Protein AF-A0A7J4BBS3-F1 (afdb_monomer_lite)

pLDDT: mean 87.73, std 6.18, range [53.75, 95.0]

Radius of gyration: 16.07 Å; chains: 1; bounding box: 45×28×46 Å

Foldseek 3Di:
DAAPADPVLLVDPDHDPVVVVCCVVVVADPQRSVVSNVLSVVCVVVVLSVPWAWDHWDDDDQEIETETEPPRVCSCCDDVSPNVVVVCVVVVHHYFYHYPPDDPQVVCCRVVVDGDPDDDWDADPVRDID

Sequence (130 aa):
MNAPICEVCLKSDILCSGCKAKLDEGKISEADVKVSRYLYSLSEKIQSLKNAKIVKVVELADTMVILVGKGSAPIVIGKGANVLKSLSKNFGKNIKIIEEGSDIVKVAESILSVKPIAVNILYRKDGETY

Secondary structure (DSSP, 8-state):
-B-SS-HHHHH-SS--HHHHHHHHTTSS-HHHHHHHHHHHHHHHH-GGGGG-BEEEEEE-SSEEEEEE-TT-HHHHH-GGGHHHHHHHHHHTSEEEEEETT--HHHHHHHHHSS--S---PPBPTTS-B-

Structure (mmCIF, N/CA/C/O backbone):
data_AF-A0A7J4BBS3-F1
#
_entry.id   AF-A0A7J4BBS3-F1
#
loop_
_atom_site.group_PDB
_atom_site.id
_atom_site.type_symbol
_atom_site.label_atom_id
_atom_site.label_alt_id
_atom_site.label_comp_id
_atom_site.label_asym_id
_atom_site.label_entity_id
_atom_site.label_seq_id
_atom_site.pdbx_PDB_ins_code
_atom_site.Cartn_x
_atom_site.Cartn_y
_atom_site.Cartn_z
_atom_site.occupancy
_atom_site.B_iso_or_equiv
_atom_site.auth_seq_id
_atom_site.auth_comp_id
_atom_site.auth_asym_id
_atom_site.auth_atom_id
_atom_site.pdbx_PDB_model_num
ATOM 1 N N . MET A 1 1 ? -7.996 11.436 2.400 1.00 84.19 1 MET A N 1
ATOM 2 C CA . MET A 1 1 ? -7.087 10.352 1.972 1.00 84.19 1 MET A CA 1
ATOM 3 C C . MET A 1 1 ? -7.161 10.307 0.467 1.00 84.19 1 MET A C 1
ATOM 5 O O . MET A 1 1 ? -8.268 10.386 -0.048 1.00 84.19 1 MET A O 1
ATOM 9 N N . ASN A 1 2 ? -6.028 10.238 -0.223 1.00 87.94 2 ASN A N 1
ATOM 10 C CA . ASN A 1 2 ? -6.016 10.113 -1.678 1.00 87.94 2 ASN A CA 1
ATOM 11 C C . ASN A 1 2 ? -5.764 8.644 -2.038 1.00 87.94 2 ASN A C 1
ATOM 13 O O . ASN A 1 2 ? -4.841 8.040 -1.495 1.00 87.94 2 ASN A O 1
ATOM 17 N N . ALA A 1 3 ? -6.612 8.063 -2.880 1.00 89.75 3 ALA A N 1
ATOM 18 C CA . ALA A 1 3 ? -6.579 6.649 -3.226 1.00 89.75 3 ALA A CA 1
ATOM 19 C C . ALA A 1 3 ? -6.872 6.446 -4.724 1.00 89.75 3 ALA A C 1
ATOM 21 O O . ALA A 1 3 ? -7.431 7.339 -5.364 1.00 89.75 3 ALA A O 1
ATOM 22 N N . PRO A 1 4 ? -6.571 5.260 -5.283 1.00 84.56 4 PRO A N 1
ATOM 23 C CA . PRO A 1 4 ? -6.843 4.940 -6.689 1.00 84.56 4 PRO A CA 1
ATOM 24 C C . PRO A 1 4 ? -8.338 4.966 -7.072 1.00 84.56 4 PRO A C 1
ATOM 26 O O . PRO A 1 4 ? -8.683 5.066 -8.253 1.00 84.56 4 PRO A O 1
ATOM 29 N N . ILE A 1 5 ? -9.235 4.898 -6.081 1.00 88.69 5 ILE A N 1
ATOM 30 C CA . ILE A 1 5 ? -10.695 4.974 -6.238 1.00 88.69 5 ILE A CA 1
ATOM 31 C C . ILE A 1 5 ? -11.266 6.296 -5.709 1.00 88.69 5 ILE A C 1
ATOM 33 O O . ILE A 1 5 ? -10.684 6.934 -4.834 1.00 88.69 5 ILE A O 1
ATOM 37 N N . CYS A 1 6 ? -12.422 6.714 -6.235 1.00 86.25 6 CYS A N 1
ATOM 38 C CA . CYS A 1 6 ? -13.049 7.976 -5.835 1.00 86.25 6 CYS A CA 1
ATOM 39 C C . CYS A 1 6 ? -13.643 7.919 -4.416 1.00 86.25 6 CYS A C 1
ATOM 41 O O . CYS A 1 6 ? -13.962 6.846 -3.902 1.00 86.25 6 CYS A O 1
ATOM 43 N N . GLU A 1 7 ? -13.863 9.087 -3.803 1.00 83.56 7 GLU A N 1
ATOM 44 C CA . GLU A 1 7 ? -14.373 9.195 -2.425 1.00 83.56 7 GLU A CA 1
ATOM 45 C C . GLU A 1 7 ? -15.715 8.494 -2.197 1.00 83.56 7 GLU A C 1
ATOM 47 O O . GLU A 1 7 ? -15.945 7.927 -1.131 1.00 83.56 7 GLU A O 1
ATOM 52 N N . VAL A 1 8 ? -16.587 8.477 -3.208 1.00 83.94 8 VAL A N 1
ATOM 53 C CA . VAL A 1 8 ? -17.873 7.771 -3.134 1.00 83.94 8 VAL A CA 1
ATOM 54 C C . VAL A 1 8 ? -17.654 6.258 -3.039 1.00 83.94 8 VAL A C 1
ATOM 56 O O . VAL A 1 8 ? -18.279 5.594 -2.219 1.00 83.94 8 VAL A O 1
ATOM 59 N N . CYS A 1 9 ? -16.718 5.711 -3.822 1.00 85.44 9 CYS A N 1
ATOM 60 C CA . CYS A 1 9 ? -16.391 4.281 -3.820 1.00 85.44 9 CYS A CA 1
ATOM 61 C C . CYS A 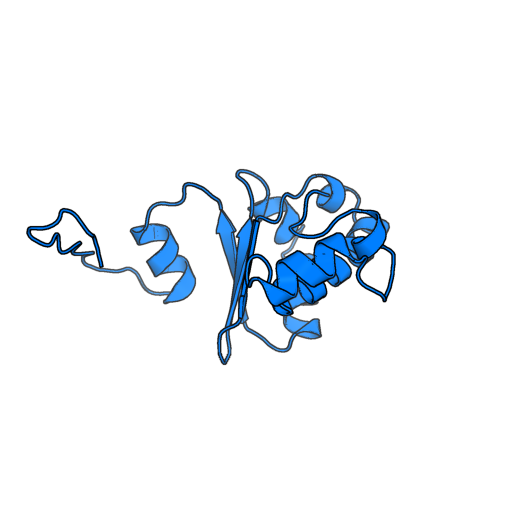1 9 ? -15.599 3.837 -2.583 1.00 85.44 9 CYS A C 1
ATOM 63 O O . CYS A 1 9 ? -15.586 2.646 -2.273 1.00 85.44 9 CYS A O 1
ATOM 65 N N . LEU A 1 10 ? -14.930 4.770 -1.894 1.00 85.25 10 LEU A N 1
ATOM 66 C CA . LEU A 1 10 ? -14.277 4.502 -0.609 1.00 85.25 10 LEU A CA 1
ATOM 67 C C . LEU A 1 10 ? -15.299 4.256 0.506 1.00 85.25 10 LEU A C 1
ATOM 69 O O . LEU A 1 10 ? -15.040 3.443 1.388 1.00 85.25 10 LEU A O 1
ATOM 73 N N . LYS A 1 11 ? -16.444 4.949 0.451 1.00 82.31 11 LYS A N 1
ATOM 74 C CA . LYS A 1 11 ? -17.539 4.849 1.430 1.00 82.31 11 LYS A CA 1
ATOM 75 C C . LYS A 1 11 ? -18.573 3.774 1.092 1.00 82.31 11 LYS A C 1
ATOM 77 O O . LYS A 1 11 ? -19.319 3.358 1.967 1.00 82.31 11 LYS A O 1
ATOM 82 N N . SER A 1 12 ? -18.661 3.390 -0.178 1.00 80.50 12 SER A N 1
ATOM 83 C CA . SER A 1 12 ? -1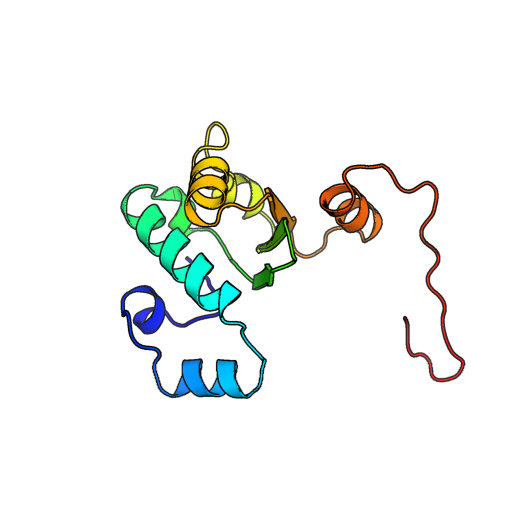9.674 2.470 -0.695 1.00 80.50 12 SER A CA 1
ATOM 84 C C . SER A 1 12 ? -19.099 1.078 -0.932 1.00 80.50 12 SER A C 1
ATOM 86 O O . SER A 1 12 ? -17.984 0.938 -1.438 1.00 80.50 12 SER A O 1
ATOM 88 N N . ASP A 1 13 ? -19.906 0.046 -0.687 1.00 76.00 13 ASP A N 1
ATOM 89 C CA . ASP A 1 13 ? -19.580 -1.337 -1.047 1.00 76.00 13 ASP A CA 1
ATOM 90 C C . ASP A 1 13 ? -19.598 -1.578 -2.564 1.00 76.00 13 ASP A C 1
ATOM 92 O O . ASP A 1 13 ? -18.937 -2.493 -3.065 1.00 76.00 13 ASP A O 1
ATOM 96 N N . ILE A 1 14 ? -20.243 -0.695 -3.331 1.00 84.50 14 ILE A N 1
ATOM 97 C CA . ILE A 1 14 ? -20.389 -0.802 -4.787 1.00 84.50 14 ILE A CA 1
ATOM 98 C C . ILE A 1 14 ? -19.503 0.237 -5.489 1.00 84.50 14 ILE A C 1
ATOM 100 O O . ILE A 1 14 ? -19.455 1.404 -5.092 1.00 84.50 14 ILE A O 1
ATOM 104 N N . LEU A 1 15 ? -18.800 -0.186 -6.546 1.00 85.56 15 LEU A N 1
ATOM 105 C CA . LEU A 1 15 ? -18.038 0.716 -7.414 1.00 85.56 15 LEU A CA 1
ATOM 106 C C . LEU A 1 15 ? -18.978 1.495 -8.342 1.00 85.56 15 LEU A C 1
ATOM 108 O O . LEU A 1 15 ? -19.875 0.921 -8.958 1.00 85.56 15 LEU A O 1
ATOM 112 N N . CYS A 1 16 ? -18.740 2.798 -8.495 1.00 87.38 16 CYS A N 1
ATOM 113 C CA . CYS A 1 16 ? -19.410 3.598 -9.515 1.00 87.38 16 CYS A CA 1
ATOM 114 C C . CYS A 1 16 ? -18.955 3.178 -10.921 1.00 87.38 16 CYS A C 1
ATOM 116 O O . CYS A 1 16 ? -17.892 2.574 -11.086 1.00 87.38 16 CYS A O 1
ATOM 118 N N . SER A 1 17 ? -19.722 3.555 -11.946 1.00 86.44 17 SER A N 1
ATOM 119 C CA . SER A 1 17 ? -19.414 3.253 -13.352 1.00 86.44 17 SER A CA 1
ATOM 120 C C . SER A 1 17 ? -17.988 3.649 -13.754 1.00 86.44 17 SER A C 1
ATOM 122 O O . SER A 1 17 ? -17.307 2.880 -14.422 1.00 86.44 17 SER A O 1
ATOM 124 N N . GLY A 1 18 ? -17.495 4.797 -13.278 1.00 87.88 18 GLY A N 1
ATOM 125 C CA . GLY A 1 18 ? -16.138 5.263 -13.569 1.00 87.88 18 GLY A CA 1
ATOM 126 C C . GLY A 1 18 ? -15.032 4.416 -12.930 1.00 87.88 18 GLY A C 1
ATOM 127 O O . GLY A 1 18 ? -14.025 4.136 -13.574 1.00 87.88 18 GLY A O 1
ATOM 128 N N . CYS A 1 19 ? -15.191 3.982 -11.675 1.00 87.38 19 CYS A N 1
ATOM 129 C CA . CYS A 1 19 ? -14.206 3.096 -11.046 1.00 87.38 19 CYS A CA 1
ATOM 130 C C . CYS A 1 19 ? -14.305 1.666 -11.583 1.00 87.38 19 CYS A C 1
ATOM 132 O O . CYS A 1 19 ? -13.280 1.001 -11.683 1.00 87.38 19 CYS A O 1
ATOM 134 N N . LYS A 1 20 ? -15.501 1.220 -11.979 1.00 87.00 20 LYS A N 1
ATOM 135 C CA . LYS A 1 20 ? -15.689 -0.073 -12.639 1.00 87.00 20 LYS A CA 1
ATOM 136 C C . LYS A 1 20 ? -14.986 -0.112 -13.998 1.00 87.00 20 LYS A C 1
ATOM 138 O O . LYS A 1 20 ? -14.176 -0.997 -14.212 1.00 87.00 20 LYS A O 1
ATOM 143 N N . ALA A 1 21 ? -15.150 0.921 -14.827 1.00 89.62 21 ALA A N 1
ATOM 144 C CA . ALA A 1 21 ? -14.416 1.039 -16.088 1.00 89.62 21 ALA A CA 1
ATOM 145 C C . ALA A 1 21 ? -12.889 1.025 -15.883 1.00 89.62 21 ALA A C 1
ATOM 147 O O . ALA A 1 21 ? -12.177 0.329 -16.592 1.00 89.62 21 ALA A O 1
ATOM 148 N N . LYS A 1 22 ? -12.368 1.724 -14.861 1.00 88.69 22 LYS A N 1
ATOM 149 C CA . LYS A 1 22 ? -10.929 1.672 -14.531 1.00 88.69 22 LYS A CA 1
ATOM 150 C C . LYS A 1 22 ? -10.455 0.278 -14.112 1.00 88.69 22 LYS A C 1
ATOM 152 O O . LYS A 1 22 ? -9.293 -0.042 -14.348 1.00 88.69 22 LYS A O 1
ATOM 157 N N . LEU A 1 23 ? -11.307 -0.498 -13.444 1.00 89.50 23 LEU A N 1
ATOM 158 C CA . LEU A 1 23 ? -11.011 -1.877 -13.058 1.00 89.50 23 LEU A CA 1
ATOM 159 C C . LEU A 1 23 ? -10.998 -2.779 -14.297 1.00 89.50 23 LEU A C 1
ATOM 161 O O . LEU A 1 23 ? -10.047 -3.530 -14.488 1.00 89.50 23 LEU A O 1
ATOM 165 N N . ASP A 1 24 ? -11.997 -2.628 -15.168 1.00 88.69 24 ASP A N 1
ATOM 166 C CA . ASP A 1 24 ? -12.132 -3.392 -16.413 1.00 88.69 24 ASP A CA 1
ATOM 167 C C . ASP A 1 24 ? -10.983 -3.087 -17.399 1.00 88.69 24 ASP A C 1
ATOM 169 O O . ASP A 1 24 ? -10.467 -3.980 -18.064 1.00 88.69 24 ASP A O 1
ATOM 173 N N . GLU A 1 25 ? -10.517 -1.834 -17.447 1.00 89.38 25 GLU A N 1
ATOM 174 C CA . GLU A 1 25 ? -9.353 -1.393 -18.231 1.00 89.38 25 GLU A CA 1
ATOM 175 C C . GLU A 1 25 ? -7.999 -1.771 -17.593 1.00 89.38 25 GLU A C 1
ATOM 177 O O . GLU A 1 25 ? -6.945 -1.457 -18.148 1.00 89.38 25 GLU A O 1
ATOM 182 N N . GLY A 1 26 ? -7.992 -2.378 -16.400 1.00 86.31 26 GLY A N 1
ATOM 183 C CA . GLY A 1 26 ? -6.768 -2.741 -15.674 1.00 86.31 26 GLY A CA 1
ATOM 184 C C . GLY A 1 26 ? -5.970 -1.553 -15.116 1.00 86.31 26 GLY A C 1
ATOM 185 O O . GLY A 1 26 ? -4.825 -1.716 -14.688 1.00 86.31 26 GLY A O 1
ATOM 186 N N . LYS A 1 27 ? -6.550 -0.344 -15.094 1.00 87.06 27 LYS A N 1
ATOM 187 C CA . LYS A 1 27 ? -5.935 0.858 -14.496 1.00 87.06 27 LYS A CA 1
ATOM 188 C C . LYS A 1 27 ? -5.898 0.791 -12.969 1.00 87.06 27 LYS A C 1
ATOM 190 O O . LYS A 1 27 ? -5.013 1.388 -12.360 1.00 87.06 27 LYS A O 1
ATOM 195 N N . ILE A 1 28 ? -6.851 0.084 -12.364 1.00 91.19 28 ILE A N 1
ATOM 196 C CA . ILE A 1 28 ? -6.860 -0.283 -10.942 1.00 91.19 28 ILE A CA 1
ATOM 197 C C . ILE A 1 28 ? -7.084 -1.791 -10.815 1.00 91.19 28 ILE A C 1
ATOM 199 O O . ILE A 1 28 ? -7.678 -2.400 -11.697 1.00 91.19 28 ILE A O 1
ATOM 203 N N . SER A 1 29 ? -6.626 -2.388 -9.722 1.00 91.56 29 SER A N 1
ATOM 204 C CA . SER A 1 29 ? -6.816 -3.803 -9.393 1.00 91.56 29 SER A CA 1
ATOM 205 C C . SER A 1 29 ? -7.856 -3.995 -8.285 1.00 91.56 29 SER A C 1
ATOM 207 O O . SER A 1 29 ? -8.197 -3.065 -7.551 1.00 91.56 29 SER A O 1
ATOM 209 N N . GLU A 1 30 ? -8.337 -5.225 -8.090 1.00 90.44 30 GLU A N 1
ATOM 210 C CA . GLU A 1 30 ? -9.167 -5.533 -6.917 1.00 90.44 30 GLU A CA 1
ATOM 211 C C . GLU A 1 30 ? -8.436 -5.262 -5.596 1.00 90.44 30 GLU A C 1
ATOM 213 O O . GLU A 1 30 ? -9.058 -4.833 -4.620 1.00 90.44 30 GLU A O 1
ATOM 218 N N . ALA A 1 31 ? -7.121 -5.495 -5.563 1.00 92.00 31 ALA A N 1
ATOM 219 C CA . ALA A 1 31 ? -6.293 -5.222 -4.397 1.00 92.00 31 ALA A CA 1
ATOM 220 C C . ALA A 1 31 ? -6.288 -3.721 -4.069 1.00 92.00 31 ALA A C 1
ATOM 222 O O . ALA A 1 31 ? -6.439 -3.354 -2.901 1.00 92.00 31 ALA A O 1
ATOM 223 N N . ASP A 1 32 ? -6.225 -2.856 -5.091 1.00 92.00 32 ASP A N 1
ATOM 224 C CA . ASP A 1 32 ? -6.351 -1.403 -4.922 1.00 92.00 32 ASP A CA 1
ATOM 225 C C . ASP A 1 32 ? -7.667 -1.042 -4.234 1.00 92.00 32 ASP A C 1
ATOM 227 O O . ASP A 1 32 ? -7.675 -0.262 -3.280 1.00 92.00 32 ASP A O 1
ATOM 231 N N . VAL A 1 33 ? -8.779 -1.635 -4.674 1.00 91.56 33 VAL A N 1
ATOM 232 C CA . VAL A 1 33 ? -10.108 -1.369 -4.108 1.00 91.56 33 VAL A CA 1
ATOM 233 C C . VAL A 1 33 ? -10.187 -1.837 -2.653 1.00 91.56 33 VAL A C 1
ATOM 235 O O . VAL A 1 33 ? -10.570 -1.057 -1.776 1.00 91.56 33 VAL A O 1
ATOM 238 N N . LYS A 1 34 ? -9.804 -3.090 -2.379 1.00 92.25 34 LYS A N 1
ATOM 239 C CA . LYS A 1 34 ? -9.911 -3.709 -1.045 1.00 92.25 34 LYS A CA 1
ATOM 240 C C . LYS A 1 34 ? -9.048 -2.979 -0.016 1.00 92.25 34 LYS A C 1
ATOM 242 O O . LYS A 1 34 ? -9.537 -2.623 1.057 1.00 92.25 34 LYS A O 1
ATOM 247 N N . VAL A 1 35 ? -7.786 -2.704 -0.345 1.00 93.31 35 VAL A N 1
ATOM 248 C CA . VAL A 1 35 ? -6.856 -2.003 0.556 1.00 93.31 35 VAL A CA 1
ATOM 249 C C . VAL A 1 35 ? -7.279 -0.556 0.771 1.00 93.31 35 VAL A C 1
ATOM 251 O O . VAL A 1 35 ? -7.250 -0.080 1.906 1.00 93.31 35 VAL A O 1
ATOM 254 N N . SER A 1 36 ? -7.725 0.136 -0.281 1.00 92.75 36 SER A N 1
ATOM 255 C CA . SER A 1 36 ? -8.170 1.528 -0.158 1.00 92.75 36 SER A CA 1
ATOM 256 C C . SER A 1 36 ? -9.399 1.657 0.739 1.00 92.75 36 SER A C 1
ATOM 258 O O . SER A 1 36 ? -9.423 2.530 1.603 1.00 92.75 36 SER A O 1
ATOM 260 N N . ARG A 1 37 ? -10.389 0.764 0.601 1.00 91.81 37 ARG A N 1
ATOM 261 C CA . ARG A 1 37 ? -11.559 0.720 1.498 1.00 91.81 37 ARG A CA 1
ATOM 262 C C . ARG A 1 37 ? -11.163 0.398 2.934 1.00 91.81 37 ARG A C 1
ATOM 264 O O . ARG A 1 37 ? -11.607 1.073 3.861 1.00 91.81 37 ARG A O 1
ATOM 271 N N . TYR A 1 38 ? -10.281 -0.582 3.124 1.00 92.81 38 TYR A N 1
ATOM 272 C CA . TYR A 1 38 ? -9.816 -0.947 4.458 1.00 92.81 38 TYR A CA 1
ATOM 273 C C . TYR A 1 38 ? -9.103 0.222 5.154 1.00 92.81 38 TYR A C 1
ATOM 275 O O . TYR A 1 38 ? -9.445 0.583 6.281 1.00 92.81 38 TYR A O 1
ATOM 283 N N . LEU A 1 39 ? -8.168 0.882 4.466 1.00 91.19 39 LEU A N 1
ATOM 284 C CA . LEU A 1 39 ? -7.465 2.048 5.003 1.00 91.19 39 LEU A CA 1
ATOM 285 C C . LEU A 1 39 ? -8.387 3.246 5.220 1.00 91.19 39 LEU A C 1
ATOM 287 O O . LEU A 1 39 ? -8.201 3.982 6.189 1.00 91.19 39 LEU A O 1
ATOM 291 N N . TYR A 1 40 ? -9.413 3.408 4.384 1.00 91.12 40 TYR A N 1
ATOM 292 C CA . TYR A 1 40 ? -10.433 4.429 4.588 1.00 91.12 40 TYR A CA 1
ATOM 293 C C . TYR A 1 40 ? -11.200 4.198 5.892 1.00 91.12 40 TYR A C 1
ATOM 295 O O . TYR A 1 40 ? -11.304 5.120 6.700 1.00 91.12 40 TYR A O 1
ATOM 303 N N . SER A 1 41 ? -11.629 2.959 6.151 1.00 90.50 41 SER A N 1
ATOM 304 C CA . SER A 1 41 ? -12.314 2.585 7.396 1.00 90.50 41 SER A CA 1
ATOM 305 C C . SER A 1 41 ? -11.448 2.845 8.639 1.00 90.50 41 SER A C 1
ATOM 307 O O . SER A 1 41 ? -11.913 3.359 9.655 1.00 90.50 41 SER A O 1
ATOM 309 N N . LEU A 1 42 ? -10.138 2.588 8.544 1.00 89.88 42 LEU A N 1
ATOM 310 C CA . LEU A 1 42 ? -9.191 2.909 9.612 1.00 89.88 42 LEU A CA 1
ATOM 311 C C . LEU A 1 42 ? -8.989 4.419 9.778 1.00 89.88 42 LEU A C 1
ATOM 313 O O . LEU A 1 42 ? -8.759 4.885 10.896 1.00 89.88 42 LEU A O 1
ATOM 317 N N . SER A 1 43 ? -9.093 5.194 8.695 1.00 88.06 43 SER A N 1
ATOM 318 C CA . SER A 1 43 ? -8.939 6.652 8.721 1.00 88.06 43 SER A CA 1
ATOM 319 C C . SER A 1 43 ? -10.054 7.377 9.476 1.00 88.06 43 SER A C 1
ATOM 321 O O . SER A 1 43 ? -9.851 8.508 9.921 1.00 88.06 43 SER A O 1
ATOM 323 N N . GLU A 1 44 ? -11.204 6.726 9.682 1.00 87.56 44 GLU A N 1
ATOM 324 C CA . GLU A 1 44 ? -12.269 7.246 10.546 1.00 87.56 44 GLU A CA 1
ATOM 325 C C . GLU A 1 44 ? -11.836 7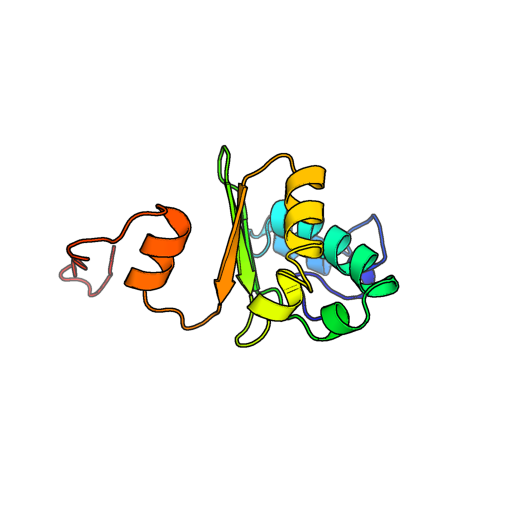.290 12.016 1.00 87.56 44 GLU A C 1
ATOM 327 O O . GLU A 1 44 ? -12.199 8.214 12.740 1.00 87.56 44 GLU A O 1
ATOM 332 N N . LYS A 1 45 ? -11.000 6.334 12.443 1.00 88.00 45 LYS A N 1
ATOM 333 C CA . LYS A 1 45 ? -10.457 6.251 13.811 1.00 88.00 45 LYS A CA 1
ATOM 334 C C . LYS A 1 45 ? -9.090 6.923 13.941 1.00 88.00 45 LYS A C 1
ATOM 336 O O . LYS A 1 45 ? -8.741 7.426 15.005 1.00 88.00 45 LYS A O 1
ATOM 341 N N . ILE A 1 46 ? -8.296 6.913 12.871 1.00 88.06 46 ILE A N 1
ATOM 342 C CA . ILE A 1 46 ? -6.916 7.402 12.849 1.00 88.06 46 ILE A CA 1
ATOM 343 C C . ILE A 1 46 ? -6.831 8.593 11.894 1.00 88.06 46 ILE A C 1
ATOM 345 O O . ILE A 1 46 ? -6.590 8.443 10.696 1.00 88.06 46 ILE A O 1
ATOM 349 N N . GLN A 1 47 ? -6.970 9.800 12.444 1.00 86.50 47 GLN A N 1
ATOM 350 C CA . GLN A 1 47 ? -7.014 11.042 11.663 1.00 86.50 47 GLN A CA 1
ATOM 351 C C . GLN A 1 47 ? -5.785 11.239 10.759 1.00 86.50 47 GLN A C 1
ATOM 353 O O . GLN A 1 47 ? -5.915 11.793 9.669 1.00 86.50 47 GLN A O 1
ATOM 358 N N . SER A 1 48 ? -4.600 10.757 11.160 1.00 87.19 48 SER A N 1
ATOM 359 C CA . SER A 1 48 ? -3.378 10.892 10.355 1.00 87.19 48 SER A CA 1
ATOM 360 C C . SER A 1 48 ? -3.475 10.188 8.999 1.00 87.19 48 SER A C 1
ATOM 362 O O . SER A 1 48 ? -2.924 10.698 8.028 1.00 87.19 48 SER A O 1
ATOM 364 N N . LEU A 1 49 ? -4.224 9.079 8.892 1.00 88.81 49 LEU A N 1
ATOM 365 C CA . LEU A 1 49 ? -4.410 8.350 7.628 1.00 88.81 49 LEU A CA 1
ATOM 366 C C . LEU A 1 49 ? -5.135 9.179 6.565 1.00 88.81 49 LEU A C 1
ATOM 368 O O . LEU A 1 49 ? -4.967 8.931 5.372 1.00 88.81 49 LEU A O 1
ATOM 372 N N . LYS A 1 50 ? -5.889 10.215 6.958 1.00 88.25 50 LYS A N 1
ATOM 373 C CA . LYS A 1 50 ? -6.548 11.108 5.996 1.00 88.25 50 LYS A CA 1
ATOM 374 C C . LYS A 1 50 ? -5.551 11.855 5.109 1.00 88.25 50 LYS A C 1
ATOM 376 O O . LYS A 1 50 ? -5.929 12.216 3.997 1.00 88.25 50 LYS A O 1
ATOM 381 N N . ASN A 1 51 ? -4.303 12.009 5.547 1.00 90.25 51 ASN A N 1
ATOM 382 C CA . ASN A 1 51 ? -3.242 12.671 4.789 1.00 90.25 51 ASN A CA 1
ATOM 383 C C . ASN A 1 51 ? -2.392 11.698 3.955 1.00 90.25 51 ASN A C 1
ATOM 385 O O . ASN A 1 51 ? -1.478 12.136 3.264 1.00 90.25 51 ASN A O 1
ATOM 389 N N . ALA A 1 52 ? -2.674 10.392 3.999 1.00 92.50 52 ALA A N 1
ATOM 390 C CA . ALA A 1 52 ? -1.971 9.419 3.174 1.00 92.50 52 ALA A CA 1
ATOM 391 C C . ALA A 1 52 ? -2.442 9.479 1.710 1.00 92.50 52 ALA A C 1
ATOM 393 O O . ALA A 1 52 ? -3.635 9.654 1.425 1.00 92.50 52 ALA A O 1
ATOM 394 N N . LYS A 1 53 ? -1.492 9.285 0.789 1.00 94.06 53 LYS A N 1
ATOM 395 C CA . LYS A 1 53 ? -1.723 9.064 -0.640 1.00 94.06 53 LYS A CA 1
ATOM 396 C C . LYS A 1 53 ? -1.346 7.627 -0.991 1.00 94.06 53 LYS A C 1
ATOM 398 O O . LYS A 1 53 ? -0.188 7.250 -0.841 1.00 94.06 53 LYS A O 1
ATOM 403 N N . ILE A 1 54 ? -2.302 6.852 -1.486 1.00 94.31 54 ILE A N 1
ATOM 404 C CA . ILE A 1 54 ? -2.092 5.513 -2.042 1.00 94.31 54 ILE A CA 1
ATOM 405 C C . ILE A 1 54 ? -2.115 5.625 -3.556 1.00 94.31 54 ILE A C 1
ATOM 407 O O . ILE A 1 54 ? -3.015 6.238 -4.128 1.00 94.31 54 ILE A O 1
ATOM 411 N N . VAL A 1 55 ? -1.103 5.048 -4.185 1.00 92.56 55 VAL A N 1
ATOM 412 C CA . VAL A 1 55 ? -0.867 5.158 -5.624 1.00 92.56 55 VAL A CA 1
ATOM 413 C C . VAL A 1 55 ? -1.255 3.862 -6.307 1.00 92.56 55 VAL A C 1
ATOM 415 O O . VAL A 1 55 ? -1.983 3.890 -7.294 1.00 92.56 55 VAL A O 1
ATOM 418 N N . LYS A 1 56 ? -0.775 2.734 -5.774 1.00 92.19 56 LYS A N 1
ATOM 419 C CA . LYS A 1 56 ? -1.045 1.409 -6.322 1.00 92.19 56 LYS A CA 1
ATOM 420 C C . LYS A 1 56 ? -0.817 0.325 -5.279 1.00 92.19 56 LYS A C 1
ATOM 422 O O . LYS A 1 56 ? 0.025 0.469 -4.396 1.00 92.19 56 LYS A O 1
ATOM 427 N N . VAL A 1 57 ? -1.523 -0.778 -5.418 1.00 93.94 57 VAL A N 1
ATOM 428 C CA . VAL A 1 57 ? -1.379 -1.987 -4.625 1.00 93.94 57 VAL A CA 1
ATOM 429 C C . VAL A 1 57 ? -1.072 -3.130 -5.575 1.00 93.94 57 VAL A C 1
ATOM 431 O O . VAL A 1 57 ? -1.763 -3.344 -6.568 1.00 93.94 57 VAL A O 1
ATOM 434 N N . VAL A 1 58 ? -0.007 -3.857 -5.267 1.00 91.38 58 VAL A N 1
ATOM 435 C CA . VAL A 1 58 ? 0.407 -5.049 -5.996 1.00 91.38 58 VAL A CA 1
ATOM 436 C C . VAL A 1 58 ? 0.310 -6.223 -5.044 1.00 91.38 58 VAL A C 1
ATOM 438 O O . VAL A 1 58 ? 0.988 -6.279 -4.018 1.00 91.38 58 VAL A O 1
ATOM 441 N N . GLU A 1 59 ? -0.566 -7.155 -5.379 1.00 90.19 59 GLU A N 1
ATOM 442 C CA . GLU A 1 59 ? -0.757 -8.377 -4.620 1.00 90.19 59 GLU A CA 1
ATOM 443 C C . GLU A 1 59 ? 0.076 -9.504 -5.239 1.00 90.19 59 GLU A C 1
ATOM 445 O O . GLU A 1 59 ? -0.095 -9.852 -6.404 1.00 90.19 59 GLU A O 1
ATOM 450 N N . LEU A 1 60 ? 0.996 -10.054 -4.448 1.00 87.50 60 LEU A N 1
ATOM 451 C CA . LEU A 1 60 ? 1.778 -11.250 -4.754 1.00 87.50 60 LEU A CA 1
ATOM 452 C C . LEU A 1 60 ? 1.228 -12.428 -3.930 1.00 87.50 60 LEU A C 1
ATOM 454 O O . LEU A 1 60 ? 0.253 -12.281 -3.182 1.00 87.50 60 LEU A O 1
ATOM 458 N N . ALA A 1 61 ? 1.844 -13.606 -4.064 1.00 86.12 61 ALA A N 1
ATOM 459 C CA . ALA A 1 61 ? 1.388 -14.833 -3.408 1.00 86.12 61 ALA A CA 1
ATOM 460 C C . ALA A 1 61 ? 1.247 -14.669 -1.880 1.00 86.12 61 ALA A C 1
ATOM 462 O O . ALA A 1 61 ? 0.143 -14.762 -1.344 1.00 86.12 61 ALA A O 1
ATOM 463 N N . ASP A 1 62 ? 2.344 -14.350 -1.195 1.00 88.94 62 ASP A N 1
ATOM 464 C CA . ASP A 1 62 ? 2.435 -14.198 0.265 1.00 88.94 62 ASP A CA 1
ATOM 465 C C . ASP A 1 62 ? 2.641 -12.739 0.716 1.00 88.94 62 ASP A C 1
ATOM 467 O O . ASP A 1 62 ? 2.564 -12.417 1.905 1.00 88.94 62 ASP A O 1
ATOM 471 N N . THR A 1 63 ? 2.898 -11.850 -0.242 1.00 89.69 63 THR A N 1
ATOM 472 C CA . THR A 1 63 ? 3.317 -10.470 -0.011 1.00 89.69 63 THR A CA 1
ATOM 473 C C . THR A 1 63 ? 2.368 -9.503 -0.709 1.00 89.69 63 THR A C 1
ATOM 475 O O . THR A 1 63 ? 1.922 -9.736 -1.826 1.00 89.69 63 THR A O 1
ATOM 478 N N . MET A 1 64 ? 2.056 -8.386 -0.064 1.00 92.56 64 MET A N 1
ATOM 479 C CA . MET A 1 64 ? 1.281 -7.294 -0.640 1.00 92.56 64 MET A CA 1
ATOM 480 C C . MET A 1 64 ? 2.106 -6.015 -0.568 1.00 92.56 64 MET A C 1
ATOM 482 O O . MET A 1 64 ? 2.476 -5.557 0.515 1.00 92.56 64 MET A O 1
ATOM 486 N N . VAL A 1 65 ? 2.401 -5.444 -1.730 1.00 92.69 65 VAL A N 1
ATOM 487 C CA . VAL A 1 65 ? 3.181 -4.217 -1.866 1.00 92.69 65 VAL A CA 1
ATOM 488 C C . VAL A 1 65 ? 2.226 -3.046 -2.061 1.00 92.69 65 VAL A C 1
ATOM 490 O O . VAL A 1 65 ? 1.427 -3.034 -2.992 1.00 92.69 65 VAL A O 1
ATOM 493 N N . ILE A 1 66 ? 2.311 -2.046 -1.190 1.00 94.19 66 ILE A N 1
ATOM 494 C CA . ILE A 1 66 ? 1.514 -0.821 -1.248 1.00 94.19 66 ILE A CA 1
ATOM 495 C C . ILE A 1 66 ? 2.449 0.325 -1.631 1.00 94.19 66 ILE A C 1
ATOM 497 O O . ILE A 1 66 ? 3.289 0.754 -0.835 1.00 94.19 66 ILE A O 1
ATOM 501 N N . LEU A 1 67 ? 2.290 0.824 -2.853 1.00 93.12 67 LEU A N 1
ATOM 502 C CA . LEU A 1 67 ? 2.948 2.028 -3.337 1.00 93.12 67 LEU A CA 1
ATOM 503 C C . LEU A 1 67 ? 2.176 3.254 -2.842 1.00 93.12 67 LEU A C 1
ATOM 505 O O . LEU A 1 67 ? 0.981 3.417 -3.112 1.00 93.12 67 LEU A O 1
ATOM 509 N N . VAL A 1 68 ? 2.870 4.126 -2.123 1.00 95.00 68 VAL A N 1
ATOM 510 C CA . VAL A 1 68 ? 2.310 5.329 -1.509 1.00 95.00 68 VAL A CA 1
ATOM 511 C C . VAL A 1 68 ? 3.034 6.577 -2.001 1.00 95.00 68 VAL A C 1
ATOM 513 O O . VAL A 1 68 ? 4.170 6.518 -2.462 1.00 95.00 68 VAL A O 1
ATOM 516 N N . GLY A 1 69 ? 2.384 7.731 -1.896 1.00 93.19 69 GLY A N 1
ATOM 517 C CA . GLY A 1 69 ? 3.026 9.007 -2.193 1.00 93.19 69 GLY A CA 1
ATOM 518 C C . GLY A 1 69 ? 4.134 9.339 -1.195 1.00 93.19 69 GLY A C 1
ATOM 519 O O . GLY A 1 69 ? 4.128 8.867 -0.057 1.00 93.19 69 GLY A O 1
ATOM 520 N N . LYS A 1 70 ? 5.062 10.207 -1.599 1.00 91.00 70 LYS A N 1
ATOM 521 C CA . LYS A 1 70 ? 6.138 10.704 -0.730 1.00 91.00 70 LYS A CA 1
ATOM 522 C C . LYS A 1 70 ? 5.587 11.252 0.596 1.00 91.00 70 LYS A C 1
ATOM 524 O O . LYS A 1 70 ? 4.649 12.049 0.597 1.00 91.00 70 LYS A O 1
ATOM 529 N N . GLY A 1 71 ? 6.163 10.824 1.719 1.00 89.94 71 GLY A N 1
ATOM 530 C CA . GLY A 1 71 ? 5.737 11.200 3.071 1.00 89.94 71 GLY A CA 1
ATOM 531 C C . GLY A 1 71 ? 4.530 10.419 3.604 1.00 89.94 71 GLY A C 1
ATOM 532 O O . GLY A 1 71 ? 4.151 10.599 4.761 1.00 89.94 71 GLY A O 1
ATOM 533 N N . SER A 1 72 ? 3.925 9.538 2.799 1.00 93.06 72 SER A N 1
ATOM 534 C CA . SER A 1 72 ? 2.784 8.720 3.223 1.00 93.06 72 SER A CA 1
ATOM 535 C C . SER A 1 72 ? 3.201 7.401 3.872 1.00 93.06 72 SER A C 1
ATOM 537 O O . SER A 1 72 ? 2.391 6.828 4.599 1.00 93.06 72 SER A O 1
ATOM 539 N N . ALA A 1 73 ? 4.439 6.920 3.692 1.00 91.75 73 ALA A N 1
ATOM 540 C CA . ALA A 1 73 ? 4.876 5.670 4.320 1.00 91.75 73 ALA A CA 1
ATOM 541 C C . ALA A 1 73 ? 4.763 5.677 5.854 1.00 91.75 73 ALA A C 1
ATOM 543 O O . ALA A 1 73 ? 4.096 4.787 6.382 1.00 91.75 73 ALA A O 1
ATOM 544 N N . PRO A 1 74 ? 5.306 6.659 6.604 1.00 91.38 74 PRO A N 1
ATOM 545 C CA . PRO A 1 74 ? 5.175 6.665 8.065 1.00 91.38 74 PRO A CA 1
ATOM 546 C C . PRO A 1 74 ? 3.714 6.767 8.530 1.00 91.38 74 PRO A C 1
ATOM 548 O O . PRO A 1 74 ? 3.354 6.238 9.582 1.00 91.38 74 PRO A O 1
ATOM 551 N N . ILE A 1 75 ? 2.855 7.401 7.728 1.00 93.06 75 ILE A N 1
ATOM 552 C CA . ILE A 1 75 ? 1.423 7.534 8.003 1.00 93.06 75 ILE A CA 1
ATOM 553 C C . ILE A 1 75 ? 0.718 6.177 7.868 1.00 93.06 75 ILE A C 1
ATOM 555 O O . ILE A 1 75 ? -0.052 5.803 8.752 1.00 93.06 75 ILE A O 1
ATOM 559 N N . VAL A 1 76 ? 0.996 5.442 6.785 1.00 92.31 76 VAL A N 1
ATOM 560 C CA . VAL A 1 76 ? 0.397 4.126 6.497 1.00 92.31 76 VAL A CA 1
ATOM 561 C C . VAL A 1 76 ? 0.994 3.021 7.374 1.00 92.31 76 VAL A C 1
ATOM 563 O O . VAL A 1 76 ? 0.293 2.076 7.716 1.00 92.31 76 VAL A O 1
ATOM 566 N N . ILE A 1 77 ? 2.252 3.143 7.810 1.00 92.81 77 ILE A N 1
ATOM 567 C CA . ILE A 1 77 ? 2.825 2.258 8.837 1.00 92.81 77 ILE A CA 1
ATOM 568 C C . ILE A 1 77 ? 2.094 2.474 10.171 1.00 92.81 77 ILE A C 1
ATOM 570 O O . ILE A 1 77 ? 1.705 1.511 10.842 1.00 92.81 77 ILE A O 1
ATOM 574 N N . GLY A 1 78 ? 1.867 3.742 10.524 1.00 89.94 78 GLY A N 1
ATOM 575 C CA . GLY A 1 78 ? 1.210 4.154 11.756 1.00 89.9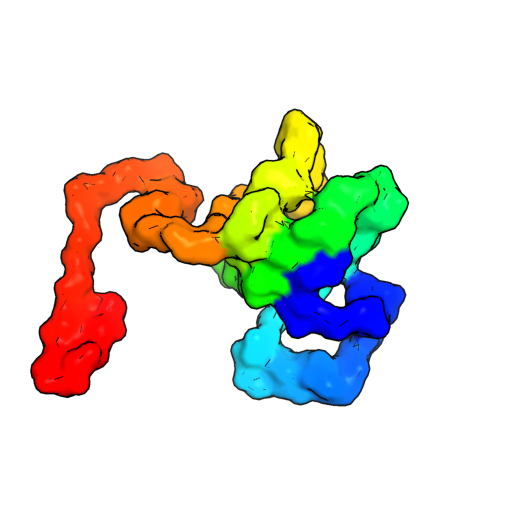4 78 GLY A CA 1
ATOM 576 C C . GLY A 1 78 ? 2.111 4.054 12.994 1.00 89.94 78 GLY A C 1
ATOM 577 O O . GLY A 1 78 ? 3.185 3.444 12.987 1.00 89.94 78 GLY A O 1
ATOM 578 N N . LYS A 1 79 ? 1.681 4.679 14.097 1.00 88.38 79 LYS A N 1
ATOM 579 C CA . LYS A 1 79 ? 2.436 4.686 15.362 1.00 88.38 79 LYS A CA 1
ATOM 580 C C . LYS A 1 79 ? 2.590 3.254 15.892 1.00 88.38 79 LYS A C 1
ATOM 582 O O . LYS A 1 79 ? 1.601 2.552 16.086 1.00 88.38 79 LYS A O 1
ATOM 587 N N . GLY A 1 80 ? 3.829 2.813 16.121 1.00 86.62 80 GLY A N 1
ATOM 588 C CA . GLY A 1 80 ? 4.119 1.448 16.587 1.00 86.62 80 GLY A CA 1
ATOM 589 C C . GLY A 1 80 ? 3.768 0.347 15.574 1.00 86.62 80 GLY A C 1
ATOM 590 O O . GLY A 1 80 ? 3.512 -0.794 15.973 1.00 86.62 80 GLY A O 1
ATOM 591 N N . ALA A 1 81 ? 3.720 0.691 14.279 1.00 89.62 81 ALA A N 1
ATOM 592 C CA . ALA A 1 81 ? 3.305 -0.193 13.190 1.00 89.62 81 ALA A CA 1
ATOM 593 C C . ALA A 1 81 ? 1.874 -0.743 13.354 1.00 89.62 81 ALA A C 1
ATOM 595 O O . ALA A 1 81 ? 1.566 -1.849 12.911 1.00 89.62 81 ALA A O 1
ATOM 596 N N . ASN A 1 82 ? 0.991 -0.004 14.031 1.00 92.06 82 ASN A N 1
ATOM 597 C CA . ASN A 1 82 ? -0.372 -0.448 14.321 1.00 92.06 82 ASN A CA 1
ATOM 598 C C . ASN A 1 82 ? -1.212 -0.657 13.049 1.00 92.06 82 ASN A C 1
ATOM 600 O O . ASN A 1 82 ? -1.892 -1.676 12.930 1.00 92.06 82 ASN A O 1
ATOM 604 N N . VAL A 1 83 ? -1.137 0.269 12.090 1.00 92.75 83 VAL A N 1
ATOM 605 C CA . VAL A 1 83 ? -1.861 0.178 10.814 1.00 92.75 83 VAL A CA 1
ATOM 606 C C . VAL A 1 83 ? -1.273 -0.939 9.958 1.00 92.75 83 VAL A C 1
ATOM 608 O O . VAL A 1 83 ? -2.026 -1.766 9.452 1.00 92.75 83 VAL A O 1
ATOM 611 N N . LEU A 1 84 ? 0.058 -1.043 9.884 1.00 92.94 84 LEU A N 1
ATOM 612 C CA . LEU A 1 84 ? 0.740 -2.131 9.176 1.00 92.94 84 LEU A CA 1
ATOM 613 C C . LEU A 1 84 ? 0.339 -3.518 9.708 1.00 92.94 84 LEU A C 1
ATOM 615 O O . LEU A 1 84 ? -0.004 -4.408 8.933 1.00 92.94 84 LEU A O 1
ATOM 619 N N . LYS A 1 85 ? 0.331 -3.700 11.035 1.00 93.56 85 LYS A N 1
ATOM 620 C CA . LYS A 1 85 ? -0.099 -4.952 11.684 1.00 93.56 85 LYS A CA 1
ATOM 621 C C . LYS A 1 85 ? -1.570 -5.251 11.417 1.00 93.56 85 LYS A C 1
ATOM 623 O O . LYS A 1 85 ? -1.935 -6.402 11.199 1.00 93.56 85 LYS A O 1
ATOM 628 N N . SER A 1 86 ? -2.409 -4.219 11.427 1.00 93.75 86 SER A N 1
ATOM 629 C CA . SER A 1 86 ? -3.832 -4.338 11.125 1.00 93.75 86 SER A CA 1
ATOM 630 C C . SER A 1 86 ? -4.067 -4.778 9.676 1.00 93.75 86 SER A C 1
ATOM 632 O O . SER A 1 86 ? -4.837 -5.707 9.448 1.00 93.75 86 SER A O 1
ATOM 634 N N . LEU A 1 87 ? -3.348 -4.184 8.717 1.00 94.25 87 LEU A N 1
ATOM 635 C CA . LEU A 1 87 ? -3.348 -4.605 7.314 1.00 94.25 87 LEU A CA 1
ATOM 636 C C . LEU A 1 87 ? -2.898 -6.061 7.171 1.00 94.25 87 LEU A C 1
ATOM 638 O O . LEU A 1 87 ? -3.606 -6.866 6.575 1.00 94.25 87 LEU A O 1
ATOM 642 N N . SER A 1 88 ? -1.760 -6.421 7.767 1.00 93.81 88 SER A N 1
ATOM 643 C CA . SER A 1 88 ? -1.231 -7.786 7.684 1.00 93.81 88 SER A CA 1
ATOM 644 C C . SER A 1 88 ? -2.208 -8.816 8.259 1.00 93.81 88 SER A C 1
ATOM 646 O O . SER A 1 88 ? -2.455 -9.841 7.629 1.00 93.81 88 SER A O 1
ATOM 648 N N . LYS A 1 89 ? -2.854 -8.510 9.393 1.00 94.69 89 LYS A N 1
ATOM 649 C CA . LYS A 1 89 ? -3.876 -9.373 10.001 1.00 94.69 89 LYS A CA 1
ATOM 650 C C . LYS A 1 89 ? -5.131 -9.507 9.133 1.00 94.69 89 LYS A C 1
ATOM 652 O O . LYS A 1 89 ? -5.684 -10.596 9.059 1.00 94.69 89 LYS A O 1
ATOM 657 N N . ASN A 1 90 ? -5.586 -8.422 8.504 1.00 94.00 90 ASN A N 1
ATOM 658 C CA . ASN A 1 90 ? -6.794 -8.431 7.677 1.00 94.00 90 ASN A CA 1
ATOM 659 C C . ASN A 1 90 ? -6.598 -9.179 6.352 1.00 94.00 90 ASN A C 1
ATOM 661 O O . ASN A 1 90 ? -7.494 -9.885 5.905 1.00 94.00 90 ASN A O 1
ATOM 665 N N . PHE A 1 91 ? -5.431 -9.019 5.725 1.00 92.75 91 PHE A N 1
ATOM 666 C CA . PHE A 1 91 ? -5.136 -9.610 4.418 1.00 92.75 91 PHE A CA 1
ATOM 667 C C . PHE A 1 91 ? -4.384 -10.945 4.501 1.00 92.75 91 PHE A C 1
ATOM 669 O O . PHE A 1 91 ? -4.238 -11.610 3.482 1.00 92.75 91 PHE A O 1
ATOM 676 N N . GLY A 1 92 ? -3.900 -11.343 5.683 1.00 92.75 92 GLY A N 1
ATOM 677 C CA . GLY A 1 92 ? -3.147 -12.588 5.879 1.00 92.75 92 GLY A CA 1
ATOM 678 C C . GLY A 1 92 ? -1.813 -12.627 5.126 1.00 92.75 92 GLY A C 1
ATOM 679 O O . GLY A 1 92 ? -1.320 -13.706 4.819 1.00 92.75 92 GLY A O 1
ATOM 680 N N . LYS A 1 93 ? -1.251 -11.458 4.792 1.00 92.94 93 LYS A N 1
ATOM 681 C CA . LYS A 1 93 ? -0.061 -11.310 3.941 1.00 92.94 93 LYS A CA 1
ATOM 682 C C . LYS A 1 93 ? 1.005 -10.442 4.594 1.00 92.94 93 LYS A C 1
ATOM 684 O O . LYS A 1 93 ? 0.715 -9.591 5.445 1.00 92.94 93 LYS A O 1
ATOM 689 N N . ASN A 1 94 ? 2.245 -10.625 4.149 1.00 90.62 94 ASN A N 1
ATOM 690 C CA . ASN A 1 94 ? 3.348 -9.729 4.470 1.00 90.62 94 ASN A CA 1
ATOM 691 C C . ASN A 1 94 ? 3.146 -8.403 3.738 1.00 90.62 94 ASN A C 1
ATOM 693 O O . ASN A 1 94 ? 3.127 -8.361 2.512 1.00 90.62 94 ASN A O 1
ATOM 697 N N . ILE A 1 95 ? 2.987 -7.308 4.477 1.00 93.44 95 ILE A N 1
ATOM 698 C CA . ILE A 1 95 ? 2.744 -5.995 3.874 1.00 93.44 95 ILE A CA 1
ATOM 699 C C . ILE A 1 95 ? 4.071 -5.249 3.722 1.00 93.44 95 ILE A C 1
ATOM 701 O O . ILE A 1 95 ? 4.797 -5.057 4.698 1.00 93.44 95 ILE A O 1
ATOM 705 N N . LYS A 1 96 ? 4.370 -4.792 2.506 1.00 91.81 96 LYS A N 1
ATOM 706 C CA . LYS A 1 96 ? 5.524 -3.944 2.184 1.00 91.81 96 LYS A CA 1
ATOM 707 C C . LYS A 1 96 ? 5.025 -2.586 1.712 1.00 91.81 96 LYS A C 1
ATOM 709 O O . LYS A 1 96 ? 4.162 -2.517 0.846 1.00 91.81 96 LYS A O 1
ATOM 714 N N . ILE A 1 97 ? 5.552 -1.506 2.277 1.00 92.69 97 ILE A N 1
ATOM 715 C CA . ILE A 1 97 ? 5.171 -0.137 1.908 1.00 92.69 97 ILE A CA 1
ATOM 716 C C . ILE A 1 97 ? 6.359 0.516 1.208 1.00 92.69 97 ILE A C 1
ATOM 718 O O . ILE A 1 97 ? 7.479 0.458 1.715 1.00 92.69 97 ILE A O 1
ATOM 722 N N . ILE A 1 98 ? 6.115 1.118 0.046 1.00 92.12 98 ILE A N 1
ATOM 723 C CA . ILE A 1 98 ? 7.140 1.738 -0.803 1.00 92.12 98 ILE A CA 1
ATOM 724 C C . ILE A 1 98 ? 6.675 3.142 -1.180 1.00 92.12 98 ILE A C 1
ATOM 726 O O . ILE A 1 98 ? 5.525 3.315 -1.570 1.00 92.12 98 ILE A O 1
ATOM 730 N N . GLU A 1 99 ? 7.546 4.145 -1.075 1.00 92.25 99 GLU A N 1
ATOM 731 C CA . GLU A 1 99 ? 7.216 5.515 -1.489 1.00 92.25 99 GLU A CA 1
ATOM 732 C C . GLU A 1 99 ? 7.553 5.766 -2.964 1.00 92.25 99 GLU A C 1
ATOM 734 O O . GLU A 1 99 ? 8.586 5.310 -3.463 1.00 92.25 99 GLU A O 1
ATOM 739 N N . GLU A 1 100 ? 6.716 6.544 -3.653 1.00 88.81 100 GLU A N 1
ATOM 740 C CA . GLU A 1 100 ? 7.023 7.108 -4.972 1.00 88.81 100 GLU A CA 1
ATOM 741 C C . GLU A 1 100 ? 8.381 7.826 -4.959 1.00 88.81 100 GLU A C 1
ATOM 743 O O . GLU A 1 100 ? 8.689 8.599 -4.048 1.00 88.81 100 GLU A O 1
ATOM 748 N N . GLY A 1 101 ? 9.185 7.592 -5.998 1.00 82.44 101 GLY A N 1
ATOM 749 C CA . GLY A 1 101 ? 10.530 8.161 -6.113 1.00 82.44 101 GLY A CA 1
ATOM 750 C C . GLY A 1 101 ? 11.598 7.431 -5.292 1.00 82.44 101 GLY A C 1
ATOM 751 O O . GLY A 1 101 ? 12.706 7.946 -5.152 1.00 82.44 101 GLY A O 1
ATOM 752 N N . SER A 1 102 ? 11.289 6.249 -4.747 1.00 82.19 102 SER A N 1
ATOM 753 C CA . SER A 1 102 ? 12.304 5.360 -4.178 1.00 82.19 102 SER A CA 1
ATOM 754 C C . SER A 1 102 ? 13.238 4.834 -5.269 1.00 82.19 102 SER A C 1
ATOM 756 O O . SER A 1 102 ? 12.789 4.441 -6.343 1.00 82.19 102 SER A O 1
ATOM 758 N N . ASP A 1 103 ? 14.533 4.797 -4.9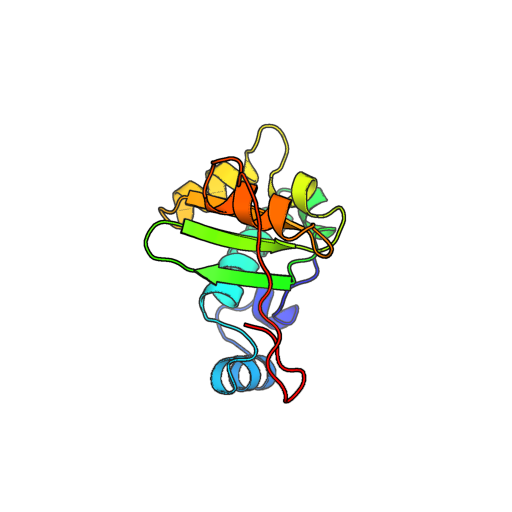66 1.00 84.56 103 ASP A N 1
ATOM 759 C CA . ASP A 1 103 ? 15.549 4.164 -5.811 1.00 84.56 103 ASP A CA 1
ATOM 760 C C . ASP A 1 103 ? 15.222 2.675 -6.024 1.00 84.56 103 ASP A C 1
ATOM 762 O O . ASP A 1 103 ? 14.776 2.004 -5.087 1.00 84.56 103 ASP A O 1
ATOM 766 N N . ILE A 1 104 ? 15.465 2.144 -7.227 1.00 81.88 104 ILE A N 1
ATOM 767 C CA . ILE A 1 104 ? 15.216 0.736 -7.560 1.00 81.88 104 ILE A CA 1
ATOM 768 C C . ILE A 1 104 ? 15.944 -0.229 -6.617 1.00 81.88 104 ILE A C 1
ATOM 770 O O . ILE A 1 104 ? 15.400 -1.281 -6.284 1.00 81.88 104 ILE A O 1
ATOM 774 N N . VAL A 1 105 ? 17.117 0.155 -6.103 1.00 82.81 105 VAL A N 1
ATOM 775 C CA . VAL A 1 105 ? 17.840 -0.621 -5.089 1.00 82.81 105 VAL A CA 1
ATOM 776 C C . VAL A 1 105 ? 17.031 -0.692 -3.796 1.00 82.81 105 VAL A C 1
ATOM 778 O O . VAL A 1 105 ? 16.846 -1.777 -3.259 1.00 82.81 105 VAL A O 1
ATOM 781 N N . LYS A 1 106 ? 16.469 0.429 -3.326 1.00 80.31 106 LYS A N 1
ATOM 782 C CA . LYS A 1 106 ? 15.638 0.473 -2.105 1.00 80.31 106 LYS A CA 1
ATOM 783 C C . LYS A 1 106 ? 14.323 -0.284 -2.274 1.00 80.31 106 LYS A C 1
ATOM 785 O O . LYS A 1 106 ? 13.834 -0.906 -1.332 1.00 80.31 106 LYS A O 1
ATOM 790 N N . VAL A 1 107 ? 13.742 -0.226 -3.472 1.00 83.31 107 VAL A N 1
ATOM 791 C CA . VAL A 1 107 ? 12.554 -1.010 -3.834 1.00 83.31 107 VAL A CA 1
ATOM 792 C C . VAL A 1 107 ? 12.880 -2.501 -3.757 1.00 83.31 107 VAL A C 1
ATOM 794 O O . VAL A 1 107 ? 12.176 -3.242 -3.072 1.00 83.31 107 VAL A O 1
ATOM 797 N N . ALA A 1 108 ? 13.977 -2.926 -4.388 1.00 84.12 108 ALA A N 1
ATOM 798 C CA . ALA A 1 108 ? 14.439 -4.308 -4.357 1.00 84.12 108 ALA A CA 1
ATOM 799 C C . ALA A 1 108 ? 14.773 -4.771 -2.930 1.00 84.12 108 ALA A C 1
ATOM 801 O O . ALA A 1 108 ? 14.325 -5.840 -2.527 1.00 84.12 108 ALA A O 1
ATOM 802 N N . GLU A 1 109 ? 15.464 -3.951 -2.134 1.00 84.19 109 GLU A N 1
ATOM 803 C CA . GLU A 1 109 ? 15.745 -4.214 -0.715 1.00 84.19 109 GLU A CA 1
ATOM 804 C C . GLU A 1 109 ? 14.464 -4.437 0.094 1.00 84.19 109 GLU A C 1
ATOM 806 O O . GLU A 1 109 ? 14.361 -5.394 0.863 1.00 84.19 109 GLU A O 1
ATOM 811 N N . SER A 1 110 ? 13.464 -3.571 -0.096 1.00 79.75 110 SER A N 1
ATOM 812 C CA . SER A 1 110 ? 12.188 -3.651 0.619 1.00 79.75 110 SER A CA 1
ATOM 813 C C . SER A 1 110 ? 11.427 -4.935 0.283 1.00 79.75 110 SER A C 1
ATOM 815 O O . SER A 1 110 ? 10.910 -5.603 1.187 1.00 79.75 110 SER A O 1
ATOM 817 N N . ILE A 1 111 ? 11.391 -5.307 -1.000 1.00 81.19 111 ILE A N 1
ATOM 818 C CA . ILE A 1 111 ? 10.661 -6.480 -1.493 1.00 81.19 111 ILE A CA 1
ATOM 819 C C . ILE A 1 111 ? 11.398 -7.773 -1.130 1.00 81.19 111 ILE A C 1
ATOM 821 O O . ILE A 1 111 ? 10.818 -8.646 -0.488 1.00 81.19 111 ILE A O 1
ATOM 825 N N . LEU A 1 112 ? 12.680 -7.883 -1.486 1.00 82.38 112 LEU A N 1
ATOM 826 C CA . LEU A 1 112 ? 13.477 -9.101 -1.314 1.00 82.38 112 LEU A CA 1
ATOM 827 C C . LEU A 1 112 ? 13.935 -9.313 0.133 1.00 82.38 112 LEU A C 1
ATOM 829 O O . LEU A 1 112 ? 14.364 -10.405 0.490 1.00 82.38 112 LEU A O 1
ATOM 833 N N . SER A 1 113 ? 13.842 -8.282 0.978 1.00 81.25 113 SER A N 1
ATOM 834 C CA . SER A 1 113 ? 14.323 -8.304 2.367 1.00 81.25 113 SER A CA 1
ATOM 835 C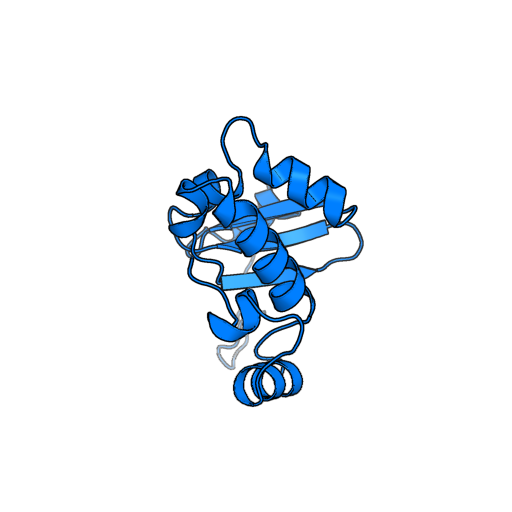 C . SER A 1 113 ? 15.822 -8.627 2.489 1.00 81.25 113 SER A C 1
ATOM 837 O O . SER A 1 113 ? 16.284 -9.069 3.537 1.00 81.25 113 SER A O 1
ATOM 839 N N . VAL A 1 114 ? 16.583 -8.391 1.418 1.00 84.25 114 VAL A N 1
ATOM 840 C CA . VAL A 1 114 ? 18.037 -8.562 1.331 1.00 84.25 114 VAL A CA 1
ATOM 841 C C . VAL A 1 114 ? 18.633 -7.393 0.563 1.00 84.25 114 VAL A C 1
ATOM 843 O O . VAL A 1 114 ? 17.960 -6.797 -0.274 1.00 84.25 114 VAL A O 1
ATOM 846 N N . LYS A 1 115 ? 19.904 -7.083 0.823 1.00 84.19 115 LYS A N 1
ATOM 847 C CA . LYS A 1 115 ? 20.628 -6.031 0.109 1.00 84.19 115 LYS A CA 1
ATOM 848 C C . LYS A 1 115 ? 21.159 -6.543 -1.235 1.00 84.19 115 LYS A C 1
ATOM 850 O O . LYS A 1 115 ? 22.025 -7.420 -1.218 1.00 84.19 115 LYS A O 1
ATOM 855 N N . PRO A 1 116 ? 20.690 -6.021 -2.386 1.00 83.38 116 PRO A N 1
ATOM 856 C CA . PRO A 1 116 ? 21.262 -6.364 -3.680 1.00 83.38 116 PRO A CA 1
ATOM 857 C C . PRO A 1 116 ? 22.723 -5.917 -3.745 1.00 83.38 116 PRO A C 1
ATOM 859 O O . PRO A 1 116 ? 23.061 -4.810 -3.326 1.00 83.38 116 PRO A O 1
ATOM 862 N N . ILE A 1 117 ? 23.587 -6.770 -4.296 1.00 87.31 117 ILE A N 1
ATOM 863 C CA . ILE A 1 117 ? 24.997 -6.427 -4.537 1.00 87.31 117 ILE A CA 1
ATOM 864 C C . ILE A 1 117 ? 25.107 -5.469 -5.733 1.00 87.31 117 ILE A C 1
ATOM 866 O O . ILE A 1 117 ? 25.897 -4.530 -5.704 1.00 87.31 117 ILE A O 1
ATOM 870 N N . ALA A 1 118 ? 24.295 -5.694 -6.771 1.00 84.75 118 ALA A N 1
ATOM 871 C CA . ALA A 1 118 ? 24.217 -4.863 -7.966 1.00 84.75 118 ALA A CA 1
ATOM 872 C C . ALA A 1 118 ? 22.827 -4.974 -8.616 1.00 84.75 118 ALA A C 1
ATOM 874 O O . ALA A 1 118 ? 22.158 -6.000 -8.482 1.00 84.75 118 ALA A O 1
ATOM 875 N N . VAL A 1 119 ? 22.419 -3.931 -9.343 1.00 83.00 119 VAL A N 1
ATOM 876 C CA . VAL A 1 119 ? 21.235 -3.919 -10.215 1.00 83.00 119 VAL A CA 1
ATOM 877 C C . VAL A 1 119 ? 21.711 -3.552 -11.619 1.00 83.00 119 VAL A C 1
ATOM 879 O O . VAL A 1 119 ? 22.282 -2.481 -11.807 1.00 83.00 119 VAL A O 1
ATOM 882 N N . ASN A 1 120 ? 21.496 -4.439 -12.592 1.00 86.25 120 ASN A N 1
ATOM 883 C CA . ASN A 1 120 ? 21.861 -4.211 -13.990 1.00 86.25 120 ASN A CA 1
ATOM 884 C C . ASN A 1 120 ? 20.596 -3.917 -14.801 1.00 86.25 120 ASN A C 1
ATOM 886 O O . ASN A 1 120 ? 19.687 -4.744 -14.820 1.00 86.25 120 ASN A O 1
ATOM 890 N N . ILE A 1 121 ? 20.553 -2.767 -15.476 1.00 82.88 121 ILE A N 1
ATOM 891 C CA . ILE A 1 121 ? 19.465 -2.392 -16.389 1.00 82.88 121 ILE A CA 1
ATOM 892 C C . ILE A 1 121 ? 19.947 -2.654 -17.814 1.00 82.88 121 ILE A C 1
ATOM 894 O O . ILE A 1 121 ? 20.982 -2.127 -18.228 1.00 82.88 121 ILE A O 1
ATOM 898 N N . LEU A 1 122 ? 19.222 -3.493 -18.554 1.00 86.06 122 LEU A N 1
ATOM 899 C CA . LEU A 1 122 ? 19.588 -3.878 -19.912 1.00 86.06 122 LEU A CA 1
ATOM 900 C C . LEU A 1 122 ? 18.763 -3.064 -20.911 1.00 86.06 122 LEU A C 1
ATOM 902 O O . LEU A 1 122 ? 17.539 -3.162 -20.943 1.00 86.06 122 LEU A O 1
ATOM 906 N N . TYR A 1 123 ? 19.453 -2.255 -21.713 1.00 82.50 123 TYR A N 1
ATOM 907 C CA . TYR A 1 123 ? 18.843 -1.415 -22.740 1.00 82.50 123 TYR A CA 1
ATOM 908 C C . TYR A 1 123 ? 18.899 -2.121 -24.085 1.00 82.50 123 TYR A C 1
ATOM 910 O O . TYR A 1 123 ? 19.962 -2.575 -24.524 1.00 82.50 123 TYR A O 1
ATOM 918 N N . ARG A 1 124 ? 17.757 -2.203 -24.757 1.00 82.25 124 ARG A N 1
ATOM 919 C CA . ARG A 1 124 ? 17.662 -2.793 -26.087 1.00 82.25 124 ARG A CA 1
ATOM 920 C C . ARG A 1 124 ? 17.841 -1.709 -27.164 1.00 82.25 124 ARG A C 1
ATOM 922 O O . ARG A 1 124 ? 17.759 -0.515 -26.887 1.00 82.25 124 ARG A O 1
ATOM 929 N N . LYS A 1 125 ? 18.171 -2.114 -28.401 1.00 81.69 125 LYS A N 1
ATOM 930 C CA . LYS A 1 125 ? 18.473 -1.196 -29.527 1.00 81.69 125 LYS A CA 1
ATOM 931 C C . LYS A 1 125 ? 17.318 -0.250 -29.895 1.00 81.69 125 LYS A C 1
ATOM 933 O O . LYS A 1 125 ? 17.559 0.753 -30.553 1.00 81.69 125 LYS A O 1
ATOM 938 N N . ASP A 1 126 ? 16.098 -0.587 -29.497 1.00 79.06 126 ASP A N 1
ATOM 939 C CA . ASP A 1 126 ? 14.868 0.200 -29.648 1.00 79.06 126 ASP A CA 1
ATOM 940 C C . ASP A 1 126 ? 14.669 1.234 -28.521 1.00 79.06 126 ASP A C 1
ATOM 942 O O . ASP A 1 126 ? 13.764 2.059 -28.606 1.00 79.06 126 ASP A O 1
ATOM 946 N N . GLY A 1 127 ? 15.538 1.248 -27.503 1.00 65.88 127 GLY A N 1
ATOM 947 C CA . GLY A 1 127 ? 15.459 2.166 -26.365 1.00 65.88 127 GLY A CA 1
ATOM 948 C C . GLY A 1 127 ? 14.522 1.697 -25.251 1.00 65.88 127 GLY A C 1
ATOM 949 O O . GLY A 1 127 ? 14.390 2.397 -24.247 1.00 65.88 127 GLY A O 1
ATOM 950 N N . GLU A 1 128 ? 13.904 0.522 -25.389 1.00 63.81 128 GLU A N 1
ATOM 951 C CA . GLU A 1 128 ? 13.082 -0.065 -24.335 1.00 63.81 128 GLU A CA 1
ATOM 952 C C . GLU A 1 128 ? 13.959 -0.714 -23.249 1.00 63.81 128 GLU A C 1
ATOM 954 O O . GLU A 1 128 ? 15.016 -1.300 -23.518 1.00 63.81 128 GLU A O 1
ATOM 959 N N . THR A 1 129 ? 13.516 -0.584 -21.999 1.00 66.94 129 THR A N 1
ATOM 960 C CA . THR A 1 129 ? 14.141 -1.179 -20.809 1.00 66.94 129 THR A CA 1
ATOM 961 C C . THR A 1 129 ? 13.340 -2.385 -20.330 1.00 66.94 129 THR A C 1
ATOM 963 O O . THR A 1 129 ? 12.114 -2.293 -20.250 1.00 66.94 129 THR A O 1
ATOM 966 N N . TYR A 1 130 ? 14.035 -3.468 -19.962 1.00 53.75 130 TYR A N 1
ATOM 967 C CA . TYR A 1 130 ? 13.478 -4.548 -19.132 1.00 53.75 130 TYR A CA 1
ATOM 968 C C . TYR A 1 130 ? 13.401 -4.145 -17.658 1.00 53.75 130 TYR A C 1
ATOM 970 O O . TYR A 1 130 ? 14.351 -3.477 -17.185 1.00 53.75 130 TYR A O 1
#